Protein AF-A0A9X8VB36-F1 (afdb_monomer)

Secondary structure (DSSP, 8-state):
-HHHHTTTT-TTS-HHHHHHHHHHHHHHHTS-HHHHHHHHHHHHTS-GGG-SBHHHHHTTT-THHHHHHHHHHHHHHHTT-----SS-TTBHHHHHHH-

Foldseek 3Di:
DVVLVVCVVPPVDDPVRNVVVVVVVVVLVPDDPVVSVVVVCVQAVPDQVRHQQQCCVVPNPHPVSVVVQVVLVVVCVVQVNDDPDPDGSRRNVNVVVSD

Organism: Serratia marcescens (NCBI:txid615)

Solvent-accessible surface area (backbone atoms only — not comparable to full-atom values): 5970 Å² total; per-residue (Å²): 107,68,78,61,58,66,49,73,80,48,81,90,52,54,75,66,57,47,51,50,49,49,54,47,52,55,54,58,72,70,45,59,66,68,60,52,50,49,52,46,44,60,55,34,70,71,46,71,95,48,39,50,42,54,47,54,75,75,41,52,90,44,76,64,38,60,56,53,48,54,55,50,50,50,51,37,50,74,72,68,49,78,83,90,59,99,64,63,76,49,29,45,73,63,45,62,75,72,110

Radius of gyration: 16.72 Å; Cα contacts (8 Å, |Δi|>4): 54; chains: 1; bounding box: 33×33×37 Å

Mean predicted aligned error: 4.98 Å

Sequence (99 aa):
QALIEALEPASELDLHHSAQLILFIRRLCARPLLDAQADYCELFDRGRATSLLLFEHVHGESRDRGQAMVDLMAQYRAAGLEIDSRELPDFLPLYLEYL

Structure (mmCIF, N/CA/C/O backbone):
data_AF-A0A9X8VB36-F1
#
_entry.id   AF-A0A9X8VB36-F1
#
loop_
_atom_site.group_PDB
_atom_site.id
_atom_site.type_symbol
_atom_site.label_atom_id
_atom_site.label_alt_id
_atom_site.label_comp_id
_atom_site.label_asym_id
_atom_site.label_entity_id
_atom_site.label_seq_id
_atom_site.pdbx_PDB_ins_code
_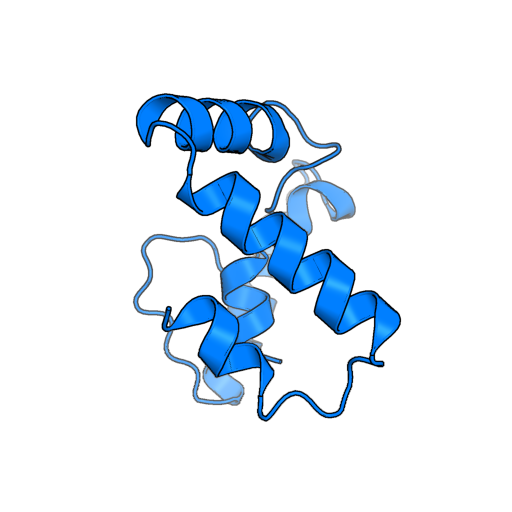atom_site.Cartn_x
_atom_site.Cartn_y
_atom_site.Cartn_z
_atom_site.occupancy
_atom_site.B_iso_or_equiv
_atom_site.auth_seq_id
_atom_site.auth_comp_id
_atom_site.auth_asym_id
_atom_site.auth_atom_id
_atom_site.pdbx_PDB_model_num
ATOM 1 N N . GLN A 1 1 ? -15.531 -5.189 10.215 1.00 69.06 1 GLN A N 1
ATOM 2 C CA . GLN A 1 1 ? -15.721 -6.643 10.392 1.00 69.06 1 GLN A CA 1
ATOM 3 C C . GLN A 1 1 ? -15.157 -7.406 9.198 1.00 69.06 1 GLN A C 1
ATOM 5 O O . GLN A 1 1 ? -14.265 -8.207 9.425 1.00 69.06 1 GLN A O 1
ATOM 10 N N . ALA A 1 2 ? -15.502 -7.011 7.964 1.00 84.31 2 ALA A N 1
ATOM 11 C CA . ALA A 1 2 ? -14.960 -7.562 6.709 1.00 84.31 2 ALA A CA 1
ATOM 12 C C . ALA A 1 2 ? -13.435 -7.821 6.673 1.00 84.31 2 ALA A C 1
ATOM 14 O O . ALA A 1 2 ? -13.017 -8.894 6.266 1.00 84.31 2 ALA A O 1
ATOM 15 N N . LEU A 1 3 ? -12.590 -6.891 7.146 1.00 87.06 3 LEU A N 1
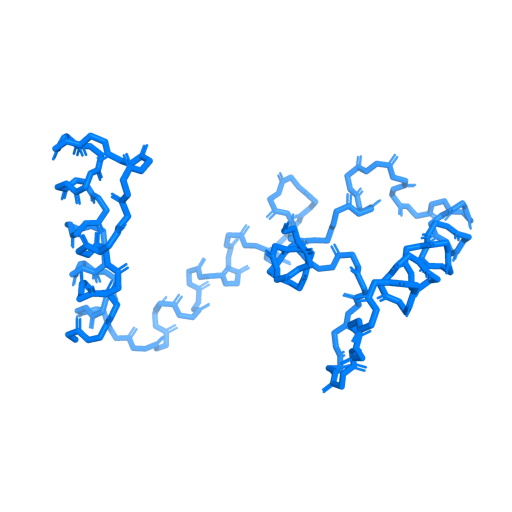ATOM 16 C CA . LEU A 1 3 ? -11.127 -7.101 7.169 1.00 87.06 3 LEU A CA 1
ATOM 17 C C . LEU A 1 3 ? -10.670 -8.226 8.112 1.00 87.06 3 LEU A C 1
ATOM 19 O O . LEU A 1 3 ? -9.658 -8.860 7.855 1.00 87.06 3 LEU A O 1
ATOM 23 N N . ILE A 1 4 ? -11.383 -8.450 9.218 1.00 90.69 4 ILE A N 1
ATOM 24 C CA . ILE A 1 4 ? -11.078 -9.545 10.151 1.00 90.69 4 ILE A CA 1
ATOM 25 C C . ILE A 1 4 ? -11.638 -10.859 9.600 1.00 90.69 4 ILE A C 1
ATOM 27 O O . ILE A 1 4 ? -10.971 -11.879 9.690 1.00 90.69 4 ILE A O 1
ATOM 31 N N . GLU A 1 5 ? -12.828 -10.821 9.000 1.00 90.44 5 GLU A N 1
ATOM 32 C CA . GLU A 1 5 ? -13.448 -11.974 8.329 1.00 90.44 5 GLU A CA 1
ATOM 33 C C . GLU A 1 5 ? -12.581 -12.478 7.165 1.00 90.44 5 GLU A C 1
ATOM 35 O O . GLU A 1 5 ? -12.429 -13.680 6.983 1.00 90.44 5 GLU A O 1
ATOM 40 N N . ALA A 1 6 ? -11.919 -11.573 6.438 1.00 88.31 6 ALA A N 1
ATOM 41 C CA . ALA A 1 6 ? -10.978 -11.920 5.373 1.00 88.31 6 ALA A CA 1
ATOM 42 C C . ALA A 1 6 ? -9.758 -12.733 5.852 1.00 88.31 6 ALA A C 1
ATOM 44 O O . ALA A 1 6 ? -9.066 -13.318 5.023 1.00 88.31 6 ALA A O 1
ATOM 45 N N . LEU A 1 7 ? -9.494 -12.798 7.164 1.00 87.31 7 LEU A N 1
ATOM 46 C CA . LEU A 1 7 ? -8.420 -13.622 7.729 1.00 87.31 7 LEU A CA 1
ATOM 47 C C . LEU A 1 7 ? -8.841 -15.072 7.978 1.00 87.31 7 LEU A C 1
ATOM 49 O O . LEU A 1 7 ? -7.974 -15.926 8.107 1.00 87.31 7 LEU A O 1
ATOM 53 N N . GLU A 1 8 ? -10.140 -15.372 8.049 1.00 84.06 8 GLU A N 1
ATOM 54 C CA . GLU A 1 8 ? -10.625 -16.738 8.287 1.00 84.06 8 GLU A CA 1
ATOM 55 C C . GLU A 1 8 ? -10.142 -17.763 7.244 1.00 84.06 8 GLU A C 1
ATOM 57 O O . GLU A 1 8 ? -9.754 -18.860 7.652 1.00 84.06 8 GLU A O 1
ATOM 62 N N . PRO A 1 9 ? -10.116 -17.460 5.928 1.00 85.81 9 PRO A N 1
ATOM 63 C CA . PRO A 1 9 ? -9.589 -18.395 4.937 1.00 85.81 9 PRO A CA 1
ATOM 64 C C . PRO A 1 9 ? -8.052 -18.414 4.839 1.00 85.81 9 PRO A C 1
ATOM 66 O O . PRO A 1 9 ? -7.525 -19.253 4.111 1.00 85.81 9 PRO A O 1
ATOM 69 N N . ALA A 1 10 ? -7.328 -17.520 5.525 1.00 84.75 10 ALA A N 1
ATOM 70 C CA . ALA A 1 10 ? -5.876 -17.384 5.383 1.00 84.75 10 ALA A CA 1
ATOM 71 C C . ALA A 1 10 ? -5.132 -18.521 6.106 1.00 84.75 10 ALA A C 1
ATOM 73 O O . ALA A 1 10 ? -4.932 -18.494 7.321 1.00 84.75 10 ALA A O 1
ATOM 74 N N . SER A 1 11 ? -4.712 -19.533 5.347 1.00 87.00 11 SER A N 1
ATOM 75 C CA . SER A 1 11 ? -3.990 -20.707 5.861 1.00 87.00 11 SER A CA 1
ATOM 76 C C . SER A 1 11 ? -2.490 -20.463 6.081 1.00 87.00 11 SER A C 1
ATOM 78 O O . SER A 1 11 ? -1.810 -21.248 6.739 1.00 87.00 11 SER A O 1
ATOM 80 N N . GLU A 1 12 ? -1.981 -19.358 5.541 1.00 89.62 12 GLU A N 1
ATOM 81 C CA . GLU A 1 12 ? -0.582 -18.940 5.557 1.00 89.62 12 GLU A CA 1
ATOM 82 C C . GLU A 1 12 ? -0.165 -18.340 6.908 1.00 89.62 12 GLU A C 1
ATOM 84 O O . GLU A 1 12 ? 1.027 -18.236 7.201 1.00 89.62 12 GLU A O 1
ATOM 89 N N . LEU A 1 13 ? -1.135 -17.938 7.738 1.00 90.06 13 LEU A N 1
ATOM 90 C CA . LEU A 1 13 ? -0.904 -17.320 9.040 1.00 90.06 13 LEU A CA 1
ATOM 91 C C . LEU A 1 13 ? -1.125 -18.328 10.168 1.00 90.06 13 LEU A C 1
ATOM 93 O O . LEU A 1 13 ? -2.196 -18.914 10.310 1.00 90.06 13 LEU A O 1
ATOM 97 N N . ASP A 1 14 ? -0.135 -18.471 11.048 1.00 93.06 14 ASP A N 1
ATOM 98 C CA . ASP A 1 14 ? -0.356 -19.180 12.305 1.00 93.06 14 ASP A CA 1
ATOM 99 C C . ASP A 1 14 ? -1.271 -18.379 13.258 1.00 93.06 14 ASP A C 1
ATOM 101 O O . ASP A 1 14 ? -1.626 -17.213 13.033 1.00 93.06 14 ASP A O 1
ATOM 105 N N . LEU A 1 15 ? -1.655 -19.013 14.369 1.00 90.88 15 LEU A N 1
ATOM 106 C CA . LEU A 1 15 ? -2.525 -18.401 15.377 1.00 90.88 15 LEU A CA 1
ATOM 107 C C . LEU A 1 15 ? -1.923 -17.133 16.001 1.00 90.88 15 LEU A C 1
ATOM 109 O O . LEU A 1 15 ? -2.665 -16.229 16.388 1.00 90.88 15 LEU A O 1
ATOM 113 N N . HIS A 1 16 ? -0.595 -17.056 16.118 1.00 93.69 16 HIS A N 1
ATOM 114 C CA . HIS A 1 16 ? 0.081 -15.912 16.719 1.00 93.69 16 HIS A CA 1
ATOM 115 C C . HIS A 1 16 ? 0.019 -14.694 15.794 1.00 93.69 16 HIS A C 1
ATOM 117 O O . HIS A 1 16 ? -0.439 -13.627 16.213 1.00 93.69 16 HIS A O 1
ATOM 123 N N . HIS A 1 17 ? 0.413 -14.863 14.534 1.00 94.06 17 HIS A N 1
ATOM 124 C CA . HIS A 1 17 ? 0.381 -13.809 13.525 1.00 94.06 17 HIS A CA 1
ATOM 125 C C . HIS A 1 17 ? -1.052 -13.351 13.240 1.00 94.06 17 HIS A C 1
ATOM 127 O O . HIS A 1 17 ? -1.311 -12.147 13.193 1.00 94.06 17 HIS A O 1
ATOM 133 N N . SER A 1 18 ? -2.006 -14.285 13.170 1.00 93.69 18 SER A N 1
ATOM 134 C CA . SER A 1 18 ? -3.432 -13.963 13.034 1.00 93.69 18 SER A CA 1
ATOM 135 C C . SER A 1 18 ? -3.923 -13.083 14.186 1.00 93.69 18 SER A C 1
ATOM 137 O O . SER A 1 18 ? -4.551 -12.047 13.967 1.00 93.69 18 SER A O 1
ATOM 139 N N . ALA A 1 19 ? -3.586 -13.435 15.432 1.00 93.69 19 ALA A N 1
ATOM 140 C CA . ALA A 1 19 ? -3.964 -12.635 16.594 1.00 93.69 19 ALA A CA 1
ATOM 141 C C . ALA A 1 19 ? -3.330 -11.233 16.568 1.00 93.69 19 ALA A C 1
ATOM 143 O O . ALA A 1 19 ? -4.010 -10.245 16.860 1.00 93.69 19 ALA A O 1
ATOM 144 N N . GLN A 1 20 ?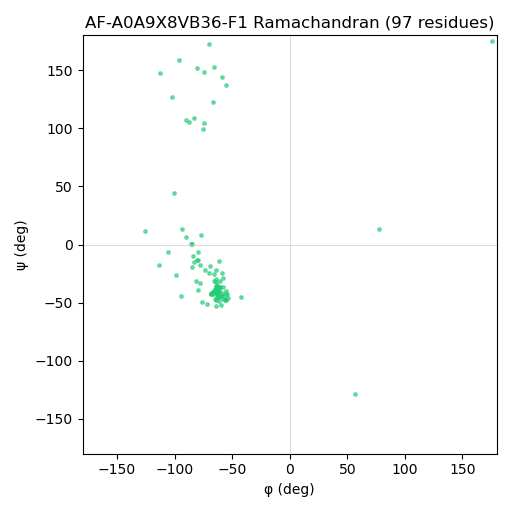 -2.051 -11.123 16.195 1.00 95.75 20 GLN A N 1
ATOM 145 C CA . GLN A 1 20 ? -1.376 -9.830 16.062 1.00 95.75 20 GLN A CA 1
ATOM 146 C C . GLN A 1 20 ? -2.023 -8.951 14.986 1.00 95.75 20 GLN A C 1
ATOM 148 O O . GLN A 1 20 ? -2.273 -7.769 15.235 1.00 95.75 20 GLN A O 1
ATOM 153 N N . LEU A 1 21 ? -2.355 -9.527 13.830 1.00 94.50 21 LEU A N 1
ATOM 154 C CA . LEU A 1 21 ? -2.982 -8.806 12.728 1.00 94.50 21 LEU A CA 1
ATOM 155 C C . LEU A 1 21 ? -4.403 -8.347 13.082 1.00 94.50 21 LEU A C 1
ATOM 157 O O . LEU A 1 21 ? -4.754 -7.193 12.846 1.00 94.50 21 LEU A O 1
ATOM 161 N N . ILE A 1 22 ? -5.193 -9.186 13.758 1.00 95.00 22 ILE A N 1
ATOM 162 C CA . ILE A 1 22 ? -6.512 -8.798 14.282 1.00 95.00 22 ILE A CA 1
ATOM 163 C C . ILE A 1 22 ? -6.387 -7.619 15.254 1.00 95.00 22 ILE A C 1
ATOM 165 O O . ILE A 1 22 ? -7.168 -6.664 15.186 1.00 95.00 22 ILE A O 1
ATOM 169 N N . LEU A 1 23 ? -5.409 -7.660 16.165 1.00 96.31 23 LEU A N 1
ATOM 170 C CA . LEU A 1 23 ? -5.163 -6.564 17.104 1.00 96.31 23 LEU A CA 1
ATOM 171 C C . LEU A 1 23 ? -4.736 -5.278 16.391 1.00 96.31 23 LEU A C 1
ATOM 173 O O . LEU A 1 23 ? -5.128 -4.194 16.831 1.00 96.31 23 LEU A O 1
ATOM 177 N N . PHE A 1 24 ? -3.949 -5.382 15.321 1.00 95.62 24 PHE A N 1
ATOM 178 C CA . PHE A 1 24 ? -3.578 -4.248 14.482 1.00 95.62 24 PHE A CA 1
ATOM 179 C C . PHE A 1 24 ? -4.802 -3.649 13.779 1.00 95.62 24 PHE A C 1
ATOM 181 O O . PHE A 1 24 ? -5.068 -2.463 13.962 1.00 95.62 24 PHE A O 1
ATOM 188 N N . ILE A 1 25 ? -5.595 -4.467 13.074 1.00 95.44 25 ILE A N 1
ATOM 189 C CA . ILE A 1 25 ? -6.803 -4.028 12.356 1.00 95.44 25 ILE A CA 1
ATOM 190 C C . ILE A 1 25 ? -7.758 -3.312 13.312 1.00 95.44 25 ILE A C 1
ATOM 192 O O . ILE A 1 25 ? -8.219 -2.210 13.025 1.00 95.44 25 ILE A O 1
ATOM 196 N N . ARG A 1 26 ? -8.016 -3.896 14.489 1.00 95.81 26 ARG A N 1
ATOM 197 C CA . ARG A 1 26 ? -8.880 -3.273 15.503 1.00 95.81 26 ARG A CA 1
ATOM 198 C C . ARG A 1 26 ? -8.354 -1.915 15.952 1.00 95.81 26 ARG A C 1
ATOM 200 O O . ARG A 1 26 ? -9.143 -0.984 16.079 1.00 95.81 26 ARG A O 1
ATOM 207 N N . ARG A 1 27 ? -7.044 -1.794 16.188 1.00 95.38 27 ARG A N 1
ATOM 208 C CA . ARG A 1 27 ? -6.426 -0.519 16.575 1.00 95.38 27 ARG A CA 1
ATOM 209 C C . ARG A 1 27 ? -6.538 0.514 15.466 1.00 95.38 27 ARG A C 1
ATOM 211 O O . ARG A 1 27 ? -6.939 1.632 15.753 1.00 95.38 27 ARG A O 1
ATOM 218 N N . LEU A 1 28 ? -6.218 0.141 14.229 1.00 95.19 28 LEU A N 1
ATOM 219 C CA . LEU A 1 28 ? -6.269 1.036 13.077 1.00 95.19 28 LEU A CA 1
ATOM 220 C C . LEU A 1 28 ? -7.693 1.553 12.841 1.00 95.19 28 LEU A C 1
ATOM 222 O O . LEU A 1 28 ? -7.897 2.760 12.756 1.00 95.19 28 LEU A O 1
ATOM 226 N N . CYS A 1 29 ? -8.686 0.660 12.824 1.00 94.25 29 CYS A N 1
ATOM 227 C CA . CYS A 1 29 ? -10.087 1.022 12.594 1.00 94.25 29 CYS A CA 1
ATOM 228 C C . CYS A 1 29 ? -10.726 1.819 13.742 1.00 94.25 29 CYS A C 1
ATOM 230 O O . CYS A 1 29 ? -11.769 2.432 13.537 1.00 94.25 29 CYS A O 1
ATOM 232 N N . ALA A 1 30 ? -10.144 1.798 14.944 1.00 95.50 30 ALA A N 1
ATOM 233 C CA . ALA A 1 30 ? -10.631 2.578 16.080 1.00 95.50 30 ALA A CA 1
ATOM 234 C C . ALA A 1 30 ? -10.110 4.028 16.093 1.00 95.50 30 ALA A C 1
ATOM 236 O O . ALA A 1 30 ? -10.566 4.825 16.913 1.00 95.50 30 ALA A O 1
ATOM 237 N N . ARG A 1 31 ? -9.145 4.379 15.231 1.00 95.81 31 ARG A N 1
ATOM 238 C CA . ARG A 1 31 ? -8.576 5.733 15.170 1.00 95.81 31 ARG A CA 1
ATOM 239 C C . ARG A 1 31 ? -9.468 6.686 14.373 1.00 95.81 31 ARG A C 1
ATOM 241 O O . ARG A 1 31 ? -10.147 6.248 13.443 1.00 95.81 31 ARG A O 1
ATOM 248 N N . PRO A 1 32 ? -9.436 7.997 14.678 1.00 97.69 32 PRO A N 1
ATOM 249 C CA . PRO A 1 32 ? -10.020 9.001 13.800 1.00 97.69 32 PRO A CA 1
ATOM 250 C C . PRO A 1 32 ? -9.425 8.896 12.393 1.00 97.69 32 PRO A C 1
ATOM 252 O O . PRO A 1 32 ? -8.216 8.733 12.235 1.00 97.69 32 PRO A O 1
ATOM 255 N N . LEU A 1 33 ? -10.276 9.002 11.369 1.00 96.19 33 LEU A N 1
ATOM 256 C CA . LEU A 1 33 ? -9.875 8.781 9.977 1.00 96.19 33 LEU A CA 1
ATOM 257 C C . LEU A 1 33 ? -8.704 9.677 9.552 1.00 96.19 33 LEU A C 1
ATOM 259 O O . LEU A 1 33 ? -7.743 9.183 8.973 1.00 96.19 33 LEU A O 1
ATOM 263 N N . LEU A 1 34 ? -8.775 10.972 9.869 1.00 97.94 34 LEU A N 1
ATOM 264 C CA . LEU A 1 34 ? -7.730 11.928 9.497 1.00 97.94 34 LEU A CA 1
ATOM 265 C C . LEU A 1 34 ? -6.391 11.610 10.167 1.00 97.94 34 LEU A C 1
ATOM 267 O O . LEU A 1 34 ? -5.356 11.752 9.526 1.00 97.94 34 LEU A O 1
ATOM 271 N N . ASP A 1 35 ? -6.406 11.124 11.408 1.00 97.44 35 ASP A N 1
ATOM 272 C CA . ASP A 1 35 ? -5.182 10.726 12.107 1.00 97.44 35 ASP A CA 1
ATOM 273 C C . ASP A 1 35 ? -4.579 9.476 11.458 1.00 97.44 35 ASP A C 1
ATOM 275 O O . ASP A 1 35 ? -3.377 9.407 11.232 1.00 97.44 35 ASP A O 1
ATOM 279 N N . ALA A 1 36 ? -5.409 8.488 11.105 1.00 96.62 36 ALA A N 1
ATOM 280 C CA . ALA A 1 36 ? -4.939 7.290 10.412 1.00 96.62 36 ALA A CA 1
ATOM 281 C C . ALA A 1 36 ? -4.356 7.613 9.024 1.00 96.62 36 ALA A C 1
ATOM 283 O O . ALA A 1 36 ? -3.347 7.030 8.632 1.00 96.62 36 ALA A O 1
ATOM 284 N N . GLN A 1 37 ? -4.967 8.551 8.295 1.00 96.31 37 GLN A N 1
ATOM 285 C CA . GLN A 1 37 ? -4.464 9.027 7.004 1.00 96.31 37 GLN A CA 1
ATOM 286 C C . GLN A 1 37 ? -3.164 9.824 7.155 1.00 96.31 37 GLN A C 1
ATOM 288 O O . GLN A 1 37 ? -2.239 9.626 6.372 1.00 96.31 37 GLN A O 1
ATOM 293 N N . ALA A 1 38 ? -3.068 10.688 8.166 1.00 96.31 38 ALA A N 1
ATOM 294 C CA . ALA A 1 38 ? -1.852 11.443 8.445 1.00 96.31 38 ALA A CA 1
ATOM 295 C C . ALA A 1 38 ? -0.678 10.511 8.767 1.00 96.31 38 ALA A C 1
ATOM 297 O O . ALA A 1 38 ? 0.392 10.675 8.187 1.00 96.31 38 ALA A O 1
ATOM 298 N N . ASP A 1 39 ? -0.896 9.503 9.613 1.00 95.38 39 ASP A N 1
ATOM 299 C CA . ASP A 1 39 ? 0.108 8.486 9.928 1.00 95.38 39 ASP A CA 1
ATOM 300 C C . ASP A 1 39 ? 0.522 7.675 8.695 1.00 95.38 39 ASP A C 1
ATOM 302 O O . ASP A 1 39 ? 1.701 7.370 8.524 1.00 95.38 39 ASP A O 1
ATOM 306 N N . TYR A 1 40 ? -0.434 7.335 7.824 1.00 95.31 40 TYR A N 1
ATOM 307 C CA . TYR A 1 40 ? -0.143 6.662 6.560 1.00 95.31 40 TYR A CA 1
ATOM 308 C C . TYR A 1 40 ? 0.782 7.512 5.683 1.00 95.31 40 TYR A C 1
ATOM 310 O O . TYR A 1 40 ? 1.836 7.033 5.271 1.00 95.31 40 TYR A O 1
ATOM 318 N N . CYS A 1 41 ? 0.439 8.782 5.449 1.00 95.19 41 CYS A N 1
ATOM 319 C CA . CYS A 1 41 ? 1.271 9.688 4.657 1.00 95.19 41 CYS A CA 1
ATOM 320 C C . CYS A 1 41 ? 2.629 9.952 5.323 1.00 95.19 41 CYS A C 1
ATOM 322 O O . CYS A 1 41 ? 3.655 10.036 4.652 1.00 95.19 41 CYS A O 1
ATOM 324 N N . GLU A 1 42 ? 2.668 10.076 6.651 1.00 95.44 42 GLU A N 1
ATOM 325 C CA . GLU A 1 42 ? 3.916 10.240 7.396 1.00 95.44 42 GLU A CA 1
ATOM 326 C C . GLU A 1 42 ? 4.844 9.038 7.217 1.00 95.44 42 GLU A C 1
ATOM 328 O O . GLU A 1 42 ? 6.053 9.225 7.065 1.00 95.44 42 GLU A O 1
ATOM 333 N N . LEU A 1 43 ? 4.283 7.829 7.203 1.00 95.50 43 LEU A N 1
ATOM 334 C CA . LEU A 1 43 ? 5.044 6.605 7.032 1.00 95.50 43 LEU A CA 1
ATOM 335 C C . LEU A 1 43 ? 5.468 6.386 5.580 1.00 95.50 43 LEU A C 1
ATOM 337 O O . LEU A 1 43 ? 6.639 6.114 5.348 1.00 95.50 43 LEU A O 1
ATOM 341 N N . PHE A 1 44 ? 4.560 6.487 4.612 1.00 96.00 44 PHE A N 1
ATOM 342 C CA . PHE A 1 44 ? 4.814 6.033 3.241 1.00 96.00 44 PHE A CA 1
ATOM 343 C C . PHE A 1 44 ? 5.205 7.157 2.267 1.00 96.00 44 PHE A C 1
ATOM 345 O O . PHE A 1 44 ? 5.951 6.892 1.328 1.00 96.00 44 PHE A O 1
ATOM 352 N N . ASP A 1 45 ? 4.802 8.411 2.511 1.00 91.56 45 ASP A N 1
ATOM 353 C CA . ASP A 1 45 ? 4.939 9.497 1.518 1.00 91.56 45 ASP A CA 1
ATOM 354 C C . ASP A 1 45 ? 6.060 10.502 1.841 1.00 91.56 45 ASP A C 1
ATOM 356 O O . ASP A 1 45 ? 6.352 11.400 1.048 1.00 91.56 45 ASP A O 1
ATOM 360 N N . ARG A 1 46 ? 6.711 10.397 3.009 1.00 86.75 46 ARG A N 1
ATOM 361 C CA . ARG A 1 46 ? 7.746 11.362 3.433 1.00 86.75 46 ARG A CA 1
ATOM 362 C C . ARG A 1 46 ? 9.142 11.098 2.880 1.00 86.75 46 ARG A C 1
ATOM 364 O O . ARG A 1 46 ? 9.993 11.987 2.958 1.00 86.75 46 ARG A O 1
ATOM 371 N N . GLY A 1 47 ? 9.414 9.914 2.343 1.00 84.94 47 GLY A N 1
ATOM 372 C CA . GLY A 1 47 ? 10.720 9.640 1.763 1.00 84.94 47 GLY A CA 1
ATOM 373 C C . GLY A 1 47 ? 10.917 8.216 1.278 1.00 84.94 47 GLY A C 1
ATOM 374 O O . GLY A 1 47 ? 10.099 7.328 1.490 1.00 84.94 47 GLY A O 1
ATOM 375 N N . ARG A 1 48 ? 12.078 8.005 0.655 1.00 86.12 48 ARG A N 1
ATOM 376 C CA . ARG A 1 48 ? 12.386 6.765 -0.061 1.00 86.12 48 ARG A CA 1
ATOM 377 C C . ARG A 1 48 ? 12.394 5.531 0.820 1.00 86.12 48 ARG A C 1
ATOM 379 O O . ARG A 1 48 ? 11.968 4.498 0.357 1.00 86.12 48 ARG A O 1
ATOM 386 N N . ALA A 1 49 ? 12.864 5.622 2.066 1.00 89.62 49 ALA A N 1
ATOM 387 C CA . ALA A 1 49 ? 13.127 4.449 2.911 1.00 89.62 49 ALA A CA 1
ATOM 388 C C . ALA A 1 49 ? 11.903 3.545 3.133 1.00 89.62 49 ALA A C 1
ATOM 390 O O . ALA A 1 49 ? 12.050 2.341 3.322 1.00 89.62 49 ALA A O 1
ATOM 391 N N . THR A 1 50 ? 10.712 4.131 3.104 1.00 94.25 50 THR A N 1
ATOM 392 C CA . THR A 1 50 ? 9.433 3.464 3.356 1.00 94.25 50 THR A CA 1
ATOM 393 C C . THR A 1 50 ? 8.446 3.674 2.215 1.00 94.25 50 THR A C 1
ATOM 395 O O . THR A 1 50 ? 7.286 3.333 2.369 1.00 94.25 50 THR A O 1
ATOM 398 N N . SER A 1 51 ? 8.882 4.198 1.068 1.00 93.88 51 SER A N 1
ATOM 399 C CA . SER A 1 51 ? 8.008 4.412 -0.087 1.00 93.88 51 SER A CA 1
ATOM 400 C C . SER A 1 51 ? 7.360 3.113 -0.564 1.00 93.88 51 SER A C 1
ATOM 402 O O . SER A 1 51 ? 7.987 2.051 -0.565 1.00 93.88 51 SER A O 1
ATOM 404 N N . LEU A 1 52 ? 6.112 3.204 -1.014 1.00 95.56 52 LEU A N 1
ATOM 405 C CA . LEU A 1 52 ? 5.398 2.086 -1.634 1.00 95.56 52 LEU A CA 1
ATOM 406 C C . LEU A 1 52 ? 5.678 1.959 -3.137 1.00 95.56 52 LEU A C 1
ATOM 408 O O . LEU A 1 52 ? 5.144 1.055 -3.770 1.00 95.56 52 LEU A O 1
ATOM 412 N N . LEU A 1 53 ? 6.505 2.831 -3.718 1.00 93.75 53 LEU A N 1
ATOM 413 C CA . LEU A 1 53 ? 6.939 2.723 -5.110 1.00 93.75 53 LEU A CA 1
ATOM 414 C C . LEU A 1 53 ? 8.181 1.835 -5.192 1.00 93.75 53 LEU A C 1
ATOM 416 O O . LEU A 1 53 ? 9.285 2.247 -4.827 1.00 93.75 53 LEU A O 1
ATOM 420 N N . LEU A 1 54 ? 8.009 0.606 -5.679 1.00 92.44 54 LEU A N 1
ATOM 421 C CA . LEU A 1 54 ? 9.065 -0.409 -5.694 1.00 92.44 54 LEU A CA 1
ATOM 422 C C . LEU A 1 54 ? 10.330 0.077 -6.412 1.00 92.44 54 LEU A C 1
ATOM 424 O O . LEU A 1 54 ? 11.446 -0.171 -5.947 1.00 92.44 54 LEU A O 1
ATOM 428 N N . PHE A 1 55 ? 10.188 0.807 -7.521 1.00 92.81 55 PHE A N 1
ATOM 429 C CA . PHE A 1 55 ? 11.347 1.233 -8.305 1.00 92.81 55 PHE A CA 1
ATOM 430 C C . PHE A 1 55 ? 12.065 2.447 -7.724 1.00 92.81 55 PHE A C 1
ATOM 432 O O . PHE A 1 55 ? 13.209 2.698 -8.103 1.00 92.81 55 PHE A O 1
ATOM 439 N N . GLU A 1 56 ? 11.472 3.165 -6.770 1.00 89.75 56 GLU A N 1
ATOM 440 C CA . GLU A 1 56 ? 12.186 4.219 -6.046 1.00 89.75 56 GLU A CA 1
ATOM 441 C C . GLU A 1 56 ? 13.353 3.646 -5.224 1.00 89.75 56 GLU A C 1
ATOM 443 O O . GLU A 1 56 ? 14.411 4.274 -5.130 1.00 89.75 56 GLU A O 1
ATOM 448 N N . HIS A 1 57 ? 13.201 2.419 -4.716 1.00 87.00 57 HIS A N 1
ATOM 449 C CA . HIS A 1 57 ? 14.236 1.702 -3.964 1.00 87.00 57 HIS A CA 1
ATOM 450 C C . HIS A 1 57 ? 15.317 1.082 -4.851 1.00 87.00 57 HIS A C 1
ATOM 452 O O . HIS A 1 57 ? 16.470 0.983 -4.438 1.00 87.00 57 HIS A O 1
ATOM 458 N N . VAL A 1 58 ? 14.945 0.648 -6.059 1.00 85.94 58 VAL A N 1
ATOM 459 C CA . VAL A 1 58 ? 15.824 -0.116 -6.964 1.00 85.94 58 VAL A CA 1
ATOM 460 C C . VAL A 1 58 ? 16.552 0.788 -7.961 1.00 85.94 58 VAL A C 1
ATOM 462 O O . VAL A 1 58 ? 17.751 0.631 -8.179 1.00 85.94 58 VAL A O 1
ATOM 465 N N . HIS A 1 59 ? 15.838 1.741 -8.566 1.00 83.56 59 HIS A N 1
ATOM 466 C CA . HIS A 1 59 ? 16.334 2.576 -9.665 1.00 83.56 59 HIS A CA 1
ATOM 467 C C . HIS A 1 59 ? 16.484 4.058 -9.289 1.00 83.56 59 HIS A C 1
ATOM 469 O O . HIS A 1 59 ? 17.187 4.798 -9.981 1.00 83.56 59 HIS A O 1
ATOM 475 N 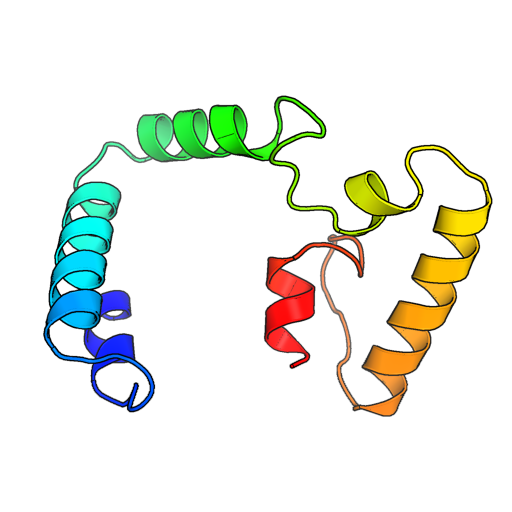N . GLY A 1 60 ? 15.851 4.520 -8.205 1.00 77.06 60 GLY A N 1
ATOM 476 C CA . GLY A 1 60 ? 15.848 5.935 -7.829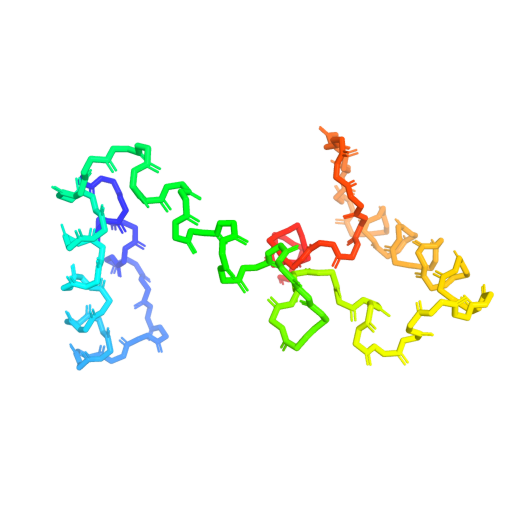 1.00 77.06 60 GLY A CA 1
ATOM 477 C C . GLY A 1 60 ? 15.309 6.826 -8.957 1.00 77.06 60 GLY A C 1
ATOM 478 O O . GLY A 1 60 ? 14.239 6.570 -9.508 1.00 77.06 60 GLY A O 1
ATOM 479 N N . GLU A 1 61 ? 16.060 7.869 -9.324 1.00 73.06 61 GLU A N 1
ATOM 480 C CA . GLU A 1 61 ? 15.725 8.781 -10.435 1.00 73.06 61 GLU A CA 1
ATOM 481 C C . GLU A 1 61 ? 16.369 8.376 -11.776 1.00 73.06 61 GLU A C 1
ATOM 483 O O . GLU A 1 61 ? 16.414 9.175 -12.715 1.00 73.06 61 GLU A O 1
ATOM 488 N N . SER A 1 62 ? 16.909 7.155 -11.895 1.00 82.00 62 SER A N 1
ATOM 489 C CA . SER A 1 62 ? 17.572 6.744 -13.134 1.00 82.00 62 SER A CA 1
ATOM 490 C C . SER A 1 62 ? 16.582 6.643 -14.300 1.00 82.00 62 SER A C 1
ATOM 492 O O . SER A 1 62 ? 15.394 6.348 -14.144 1.00 82.00 62 SER A O 1
ATOM 494 N N . ARG A 1 63 ? 17.102 6.843 -15.516 1.00 79.44 63 ARG A N 1
ATOM 495 C CA . ARG A 1 63 ? 16.350 6.621 -16.759 1.00 79.44 63 ARG A CA 1
ATOM 496 C C . ARG A 1 63 ? 15.846 5.181 -16.897 1.00 79.44 63 ARG A C 1
ATOM 498 O O . ARG A 1 63 ? 14.834 4.969 -17.561 1.00 79.44 63 ARG A O 1
ATOM 505 N N . ASP A 1 64 ? 16.502 4.225 -16.244 1.00 87.00 64 ASP A N 1
ATOM 506 C CA . ASP A 1 64 ? 16.142 2.805 -16.284 1.00 87.00 64 ASP A CA 1
ATOM 507 C C . ASP A 1 64 ? 14.780 2.551 -15.630 1.00 87.00 64 ASP A C 1
ATOM 509 O O . ASP A 1 64 ? 14.071 1.633 -16.038 1.00 87.00 64 ASP A O 1
ATOM 513 N N . ARG A 1 65 ? 14.354 3.423 -14.699 1.00 91.25 65 ARG A N 1
ATOM 514 C CA . ARG A 1 65 ? 13.014 3.373 -14.099 1.00 91.25 65 ARG A CA 1
ATOM 515 C C . ARG A 1 65 ? 11.922 3.381 -15.166 1.00 91.25 65 ARG A C 1
ATOM 517 O O . ARG A 1 65 ? 10.964 2.628 -15.059 1.00 91.25 65 ARG A O 1
ATOM 524 N N . GLY A 1 66 ? 12.065 4.213 -16.200 1.00 90.31 66 GLY A N 1
ATOM 525 C CA . GLY A 1 66 ? 11.069 4.314 -17.268 1.00 90.31 66 GLY A CA 1
ATOM 526 C C . GLY A 1 66 ? 10.912 3.007 -18.046 1.00 90.31 66 GLY A C 1
ATOM 527 O O . GLY A 1 66 ? 9.788 2.587 -18.309 1.00 90.31 66 GLY A O 1
ATOM 528 N N . GLN A 1 67 ? 12.024 2.338 -18.363 1.00 91.81 67 GLN A N 1
ATOM 529 C CA . GLN A 1 67 ? 11.985 1.053 -19.061 1.00 91.81 67 GLN A CA 1
ATOM 530 C C . GLN A 1 67 ? 11.400 -0.049 -18.169 1.00 91.81 67 GLN A C 1
ATOM 532 O O . GLN A 1 67 ? 10.526 -0.785 -18.616 1.00 91.81 67 GLN A O 1
ATOM 537 N N . ALA A 1 68 ? 11.788 -0.094 -16.891 1.00 93.19 68 ALA A N 1
ATOM 538 C CA . ALA A 1 68 ? 11.246 -1.056 -15.934 1.00 93.19 68 ALA A CA 1
ATOM 539 C C . ALA A 1 68 ? 9.714 -0.944 -15.790 1.00 93.19 68 ALA A C 1
ATOM 541 O O . ALA A 1 68 ? 9.028 -1.959 -15.688 1.00 93.19 68 ALA A O 1
ATOM 542 N N . MET A 1 69 ? 9.154 0.274 -15.841 1.00 92.62 69 MET A N 1
ATOM 543 C CA . MET A 1 69 ? 7.696 0.487 -15.823 1.00 92.62 69 MET A CA 1
ATOM 544 C C . MET A 1 69 ? 7.011 -0.130 -17.040 1.00 92.62 69 MET A C 1
ATOM 546 O O . MET A 1 69 ? 5.980 -0.785 -16.900 1.00 92.62 69 MET A O 1
ATOM 550 N N . VAL A 1 70 ? 7.582 0.071 -18.231 1.00 92.56 70 VAL A N 1
ATOM 551 C CA . VAL A 1 70 ? 7.054 -0.499 -19.480 1.00 92.56 70 VAL A CA 1
ATOM 552 C C . VAL A 1 70 ? 7.063 -2.023 -19.412 1.00 92.56 70 VAL A C 1
ATOM 554 O O . VAL A 1 70 ? 6.060 -2.658 -19.743 1.00 92.56 70 VAL A O 1
ATOM 557 N N . ASP A 1 71 ? 8.166 -2.597 -18.937 1.00 94.00 71 ASP A N 1
ATOM 558 C CA . ASP A 1 71 ? 8.329 -4.044 -18.826 1.00 94.00 71 ASP A CA 1
ATOM 559 C C . ASP A 1 71 ? 7.345 -4.643 -17.805 1.00 94.00 71 ASP A C 1
ATOM 561 O O . ASP A 1 71 ? 6.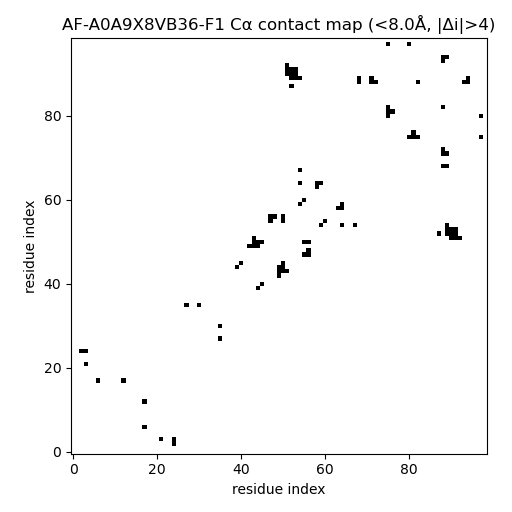739 -5.682 -18.072 1.00 94.00 71 ASP A O 1
ATOM 565 N N . LEU A 1 72 ? 7.119 -3.975 -16.668 1.00 93.69 72 LEU A N 1
ATOM 566 C CA . LEU A 1 72 ? 6.153 -4.411 -15.654 1.00 93.69 72 LEU A CA 1
ATOM 567 C C . LEU A 1 72 ? 4.706 -4.332 -16.166 1.00 93.69 72 LEU A C 1
ATOM 569 O O . LEU A 1 72 ? 3.938 -5.279 -16.012 1.00 93.69 72 LEU A O 1
ATOM 573 N N . MET A 1 73 ? 4.341 -3.255 -16.867 1.00 92.81 73 MET A N 1
ATOM 574 C CA . MET A 1 73 ? 3.021 -3.151 -17.503 1.00 92.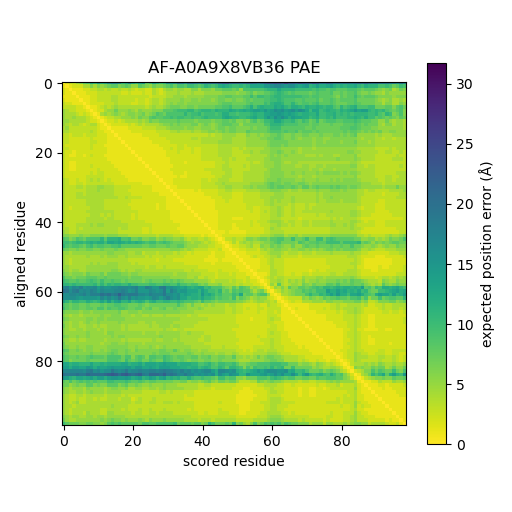81 73 MET A CA 1
ATOM 575 C C . MET A 1 73 ? 2.786 -4.248 -18.545 1.00 92.81 73 MET A C 1
ATOM 577 O O . MET A 1 73 ? 1.663 -4.733 -18.689 1.00 92.81 73 MET A O 1
ATOM 581 N N . ALA A 1 74 ? 3.824 -4.639 -19.289 1.00 93.44 74 ALA A N 1
ATOM 582 C CA . ALA A 1 74 ? 3.725 -5.739 -20.240 1.00 93.44 74 ALA A CA 1
ATOM 583 C C . ALA A 1 74 ? 3.466 -7.080 -19.534 1.00 93.44 74 ALA A C 1
ATOM 585 O O . ALA A 1 74 ? 2.659 -7.867 -20.027 1.00 93.44 74 ALA A O 1
ATOM 586 N N . GLN A 1 75 ? 4.086 -7.315 -18.372 1.00 94.56 75 GLN A N 1
ATOM 587 C CA . GLN A 1 75 ? 3.851 -8.512 -17.556 1.00 94.56 75 GLN A CA 1
ATOM 588 C C . GLN A 1 75 ? 2.411 -8.580 -17.042 1.00 94.56 75 GLN A C 1
ATOM 590 O O . GLN A 1 75 ? 1.747 -9.596 -17.236 1.00 94.56 75 GLN A O 1
ATOM 595 N N . TYR A 1 76 ? 1.893 -7.482 -16.487 1.00 94.06 76 TYR A N 1
ATOM 596 C CA . TYR A 1 76 ? 0.500 -7.410 -16.039 1.00 94.06 76 TYR A CA 1
ATOM 597 C C . TYR A 1 76 ? -0.484 -7.733 -17.165 1.00 94.06 76 TYR A C 1
ATOM 599 O O . TYR A 1 76 ? -1.340 -8.605 -17.018 1.00 94.06 76 TYR A O 1
ATOM 607 N N . ARG A 1 77 ? -0.297 -7.121 -18.343 1.00 91.25 77 ARG A N 1
ATOM 608 C CA . ARG A 1 77 ? -1.128 -7.405 -19.524 1.00 91.25 77 ARG A CA 1
ATOM 609 C C . ARG A 1 77 ? -1.026 -8.859 -19.973 1.00 91.25 77 ARG A C 1
ATOM 611 O O . ARG A 1 77 ? -2.034 -9.445 -20.351 1.00 91.25 77 ARG A O 1
ATOM 618 N N . ALA A 1 78 ? 0.172 -9.441 -19.942 1.00 93.75 78 ALA A N 1
ATOM 619 C CA . ALA A 1 78 ? 0.377 -10.839 -20.310 1.00 93.75 78 ALA A CA 1
ATOM 620 C C . ALA A 1 78 ? -0.342 -11.809 -19.356 1.00 93.75 78 ALA A C 1
ATOM 622 O O . ALA A 1 78 ? -0.773 -12.874 -19.793 1.00 93.75 78 ALA A O 1
ATOM 623 N N . ALA A 1 79 ? -0.520 -11.426 -18.090 1.00 92.81 79 ALA A N 1
ATOM 624 C CA . ALA A 1 79 ?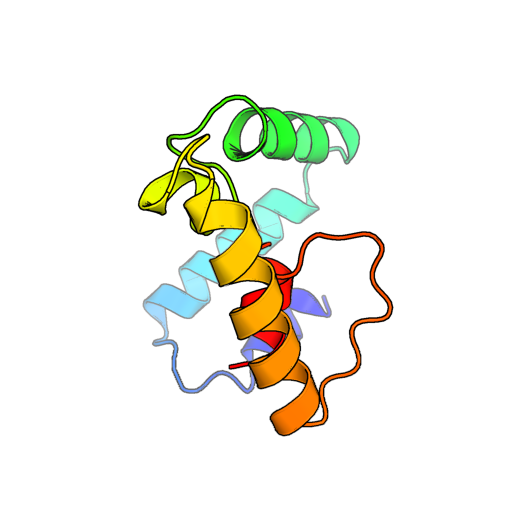 -1.306 -12.169 -17.108 1.00 92.81 79 ALA A CA 1
ATOM 625 C C . ALA A 1 79 ? -2.815 -11.857 -17.146 1.00 92.81 79 ALA A C 1
ATOM 627 O O . ALA A 1 79 ? -3.575 -12.426 -16.368 1.00 92.81 79 ALA A O 1
ATOM 628 N N . GLY A 1 80 ? -3.267 -10.980 -18.049 1.00 90.31 80 GLY A N 1
ATOM 629 C CA . GLY A 1 80 ? -4.671 -10.575 -18.147 1.00 90.31 80 GLY A CA 1
ATOM 630 C C . GLY A 1 80 ? -5.113 -9.569 -17.080 1.00 90.31 80 GLY A C 1
ATOM 631 O O . GLY A 1 80 ? -6.312 -9.341 -16.935 1.00 90.31 80 GLY A O 1
ATOM 632 N N . LEU A 1 81 ? -4.172 -8.958 -16.352 1.00 87.75 81 LEU A N 1
ATOM 633 C CA . LEU A 1 81 ? -4.457 -7.872 -15.422 1.00 87.75 81 LEU A CA 1
ATOM 634 C C . LEU A 1 81 ? -4.531 -6.548 -16.193 1.00 87.75 81 LEU A C 1
ATOM 636 O O . LEU A 1 81 ? -3.5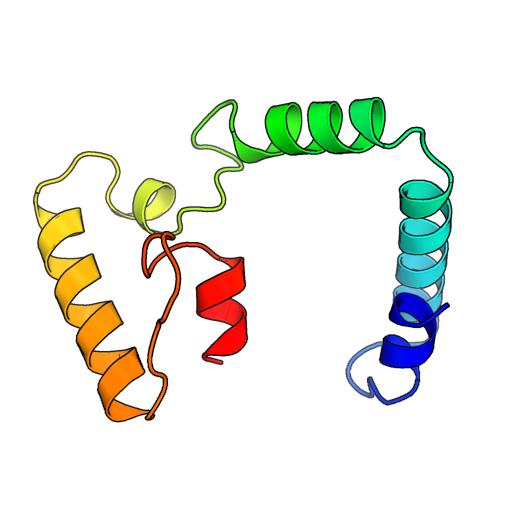22 -6.014 -16.666 1.00 87.75 81 LEU A O 1
ATOM 640 N N . GLU A 1 82 ? -5.741 -6.012 -16.319 1.00 83.12 82 GLU A N 1
ATOM 641 C CA . GLU A 1 82 ? -5.973 -4.673 -16.854 1.00 83.12 82 GLU A CA 1
ATOM 642 C C . GLU A 1 82 ? -5.955 -3.656 -15.714 1.00 83.12 82 GLU A C 1
ATOM 644 O O . GLU A 1 82 ? -6.883 -3.573 -14.914 1.00 83.12 82 GLU A O 1
ATOM 649 N N . ILE A 1 83 ? -4.882 -2.867 -15.636 1.00 77.62 83 ILE A N 1
ATOM 650 C CA . ILE A 1 83 ? -4.800 -1.774 -14.667 1.00 77.62 83 ILE A CA 1
ATOM 651 C C . ILE A 1 83 ? -5.703 -0.632 -15.138 1.00 77.62 83 ILE A C 1
ATOM 653 O O . ILE A 1 83 ? -5.333 0.121 -16.039 1.00 77.62 83 ILE A O 1
ATOM 657 N N . ASP A 1 84 ? -6.855 -0.483 -14.489 1.00 70.44 84 ASP A N 1
ATOM 658 C CA . ASP A 1 84 ? -7.709 0.711 -14.552 1.00 70.44 84 ASP A CA 1
ATOM 659 C C . ASP A 1 84 ? -7.497 1.591 -13.309 1.00 70.44 84 ASP A C 1
ATOM 661 O O . ASP A 1 84 ? -8.431 2.036 -12.641 1.00 70.44 84 ASP A O 1
ATOM 665 N N . SER A 1 85 ? -6.237 1.791 -12.925 1.00 65.69 85 SER A N 1
ATOM 666 C CA . SER A 1 85 ? -5.884 2.647 -11.798 1.00 65.69 85 SER A CA 1
ATOM 667 C C . SER A 1 85 ? -5.132 3.882 -12.283 1.00 65.69 85 SER A C 1
ATOM 669 O O . SER A 1 85 ? -4.396 3.871 -13.270 1.00 65.69 85 SER A O 1
ATOM 671 N N . ARG A 1 86 ? -5.327 4.995 -11.569 1.00 80.75 86 ARG A N 1
ATOM 672 C CA . ARG A 1 86 ? -4.524 6.218 -11.743 1.00 80.75 86 ARG A CA 1
ATOM 673 C C . ARG A 1 86 ? -3.142 6.091 -11.087 1.00 80.75 86 ARG A C 1
ATOM 675 O O . ARG A 1 86 ? -2.440 7.093 -10.966 1.00 80.75 86 ARG A O 1
ATOM 682 N N . GLU A 1 87 ? -2.789 4.899 -10.617 1.00 85.06 87 GLU A N 1
ATOM 683 C CA . GLU A 1 87 ? -1.569 4.620 -9.873 1.00 85.06 87 GLU A CA 1
ATOM 684 C C . GLU A 1 87 ? -0.481 4.093 -10.813 1.00 85.06 87 GLU A C 1
ATOM 686 O O . GLU A 1 87 ? -0.743 3.634 -11.926 1.00 85.06 87 GLU A O 1
ATOM 691 N N . LEU A 1 88 ? 0.773 4.206 -10.380 1.00 91.50 88 LEU A N 1
ATOM 692 C CA . LEU A 1 88 ? 1.901 3.680 -11.140 1.00 91.50 88 LEU A CA 1
ATOM 693 C C . LEU A 1 88 ? 1.946 2.149 -11.034 1.00 91.50 88 LEU A C 1
ATOM 695 O O . LEU A 1 88 ? 1.595 1.603 -9.988 1.00 91.50 88 LEU A O 1
ATOM 699 N N . PRO A 1 89 ? 2.426 1.442 -12.073 1.00 92.38 89 PRO A N 1
ATOM 700 C CA . PRO A 1 89 ? 2.444 -0.019 -12.079 1.00 92.38 89 PRO A CA 1
ATOM 701 C C . PRO A 1 89 ? 3.356 -0.611 -10.992 1.00 92.38 89 PRO A C 1
ATOM 703 O O . PRO A 1 89 ? 3.160 -1.757 -10.606 1.00 92.38 89 PRO A O 1
ATOM 706 N N . ASP A 1 90 ? 4.332 0.150 -10.488 1.00 93.62 90 ASP A N 1
ATOM 707 C CA . ASP A 1 90 ? 5.249 -0.264 -9.420 1.00 93.62 90 ASP A CA 1
ATOM 708 C C . ASP A 1 90 ? 4.754 0.069 -8.006 1.00 93.62 90 ASP A C 1
ATOM 710 O O . ASP A 1 90 ? 5.505 -0.098 -7.042 1.00 93.62 90 ASP A O 1
ATOM 714 N N . PHE A 1 91 ? 3.525 0.564 -7.861 1.00 94.06 91 PHE A N 1
ATOM 715 C CA . PHE A 1 91 ? 2.918 0.761 -6.554 1.00 94.06 91 PHE A CA 1
ATOM 716 C C . PHE A 1 91 ? 2.680 -0.598 -5.886 1.00 94.06 91 PHE A C 1
ATOM 718 O O . PHE A 1 91 ? 2.007 -1.464 -6.441 1.00 94.06 91 PHE A O 1
ATOM 725 N N . LEU A 1 92 ? 3.245 -0.799 -4.694 1.00 94.31 92 LEU A N 1
ATOM 726 C CA . LEU A 1 92 ? 3.273 -2.097 -4.020 1.00 94.31 92 LEU A CA 1
ATOM 727 C C . LEU A 1 92 ? 1.879 -2.738 -3.867 1.00 94.31 92 LEU A C 1
ATOM 729 O O . LEU A 1 92 ? 1.772 -3.918 -4.186 1.00 94.31 92 LEU A O 1
ATOM 733 N N . PRO A 1 93 ? 0.813 -2.029 -3.438 1.00 92.62 93 PRO A N 1
ATOM 734 C CA . PRO A 1 93 ? -0.531 -2.608 -3.400 1.00 92.62 93 PRO A CA 1
ATOM 735 C C . PRO A 1 93 ? -0.999 -3.171 -4.745 1.00 92.62 93 PRO A C 1
ATOM 737 O O . PRO A 1 93 ? -1.478 -4.297 -4.786 1.00 92.62 93 PRO A O 1
ATOM 740 N N . LEU A 1 94 ? -0.771 -2.447 -5.843 1.00 91.69 94 LEU A N 1
ATOM 741 C CA . LEU A 1 94 ? -1.122 -2.909 -7.186 1.00 91.69 94 LEU A CA 1
ATOM 742 C C . LEU A 1 94 ? -0.295 -4.132 -7.603 1.00 91.69 94 LEU A C 1
ATOM 744 O O . LEU A 1 94 ? -0.817 -5.077 -8.185 1.00 91.69 94 LEU A O 1
ATOM 748 N N . TYR A 1 95 ? 0.994 -4.144 -7.265 1.00 92.50 95 TYR A N 1
ATOM 749 C CA . TYR A 1 95 ? 1.853 -5.301 -7.506 1.00 92.50 95 TYR A CA 1
ATOM 750 C C . TYR A 1 95 ? 1.402 -6.540 -6.715 1.00 92.50 95 TYR A C 1
ATOM 752 O O . TYR A 1 95 ? 1.498 -7.653 -7.221 1.00 92.50 95 TYR A O 1
ATOM 760 N N . LEU A 1 96 ? 0.883 -6.369 -5.495 1.00 91.69 96 LEU A N 1
ATOM 761 C CA . LEU A 1 96 ? 0.356 -7.474 -4.688 1.00 91.69 96 LEU A CA 1
ATOM 762 C C . LEU A 1 96 ? -0.951 -8.057 -5.242 1.00 91.69 96 LEU A C 1
ATOM 764 O O . LEU A 1 96 ? -1.224 -9.221 -4.983 1.00 91.69 96 LEU A O 1
ATOM 768 N N . GLU A 1 97 ? -1.736 -7.292 -6.004 1.00 87.81 97 GLU A N 1
ATOM 769 C CA . GLU A 1 97 ? -2.919 -7.814 -6.711 1.00 87.81 97 GLU A CA 1
ATOM 770 C C . GLU A 1 97 ? -2.552 -8.680 -7.925 1.00 87.81 97 GLU A C 1
ATOM 772 O O . GLU A 1 97 ? -3.359 -9.488 -8.380 1.00 87.81 97 GLU A O 1
ATOM 777 N N . TYR A 1 98 ? -1.344 -8.502 -8.462 1.00 88.69 98 TYR A N 1
ATOM 778 C CA . TYR A 1 98 ? -0.839 -9.277 -9.592 1.00 88.69 98 TYR A CA 1
ATOM 779 C C . TYR A 1 98 ? -0.283 -10.657 -9.205 1.00 88.69 98 TYR A C 1
ATOM 781 O O . TYR A 1 98 ? -0.332 -11.567 -10.035 1.00 88.69 98 TYR A O 1
ATOM 789 N N . LEU A 1 99 ? 0.287 -10.797 -8.002 1.00 85.62 99 LEU A N 1
ATOM 790 C CA . LEU A 1 99 ? 0.919 -12.040 -7.529 1.00 85.62 99 LEU A CA 1
ATOM 791 C C . LEU A 1 99 ? -0.098 -13.158 -7.270 1.00 85.62 99 LEU A C 1
ATOM 793 O O . LEU A 1 99 ? 0.244 -14.313 -7.616 1.00 85.62 99 LEU A O 1
#

Nearest PDB structures (foldseek):
  8jzd-assembly2_C  TM=9.340E-01  e=1.645E-08  Escherichia coli K-12
  8jzc-assembly1_A  TM=8.219E-01  e=9.036E-04  Geobacillus stearothermophilus ATCC 7953

InterPro domains:
  IPR003765 Nitrate reductase chaperone, NarJ [PTHR43680] (11-99)
  IPR003765 Nitrate reductase chaperone, NarJ [TIGR00684] (5-99)
  IPR020945 DMSO/Nitrate reductase chaperone [PF02613] (20-99)
  IPR036411 TorD-like superfamily [SSF89155] (16-99)

pLDDT: mean 90.4, std 6.26, range [65.69, 97.94]